Protein AF-A0A7Y2TPC7-F1 (afdb_monomer_lite)

Structure (mmCIF, N/CA/C/O backbone):
data_AF-A0A7Y2TPC7-F1
#
_entry.id   AF-A0A7Y2TPC7-F1
#
loop_
_atom_site.group_PDB
_atom_site.id
_atom_site.type_symbol
_atom_site.label_atom_id
_atom_site.label_alt_id
_atom_site.label_comp_id
_atom_site.label_asym_id
_atom_site.label_entity_id
_atom_site.label_seq_id
_atom_site.pdbx_PDB_ins_code
_atom_site.Cartn_x
_atom_site.Cartn_y
_atom_site.Cartn_z
_atom_site.occupancy
_atom_site.B_iso_or_equiv
_atom_site.auth_seq_id
_atom_site.auth_comp_id
_atom_site.auth_asym_id
_atom_site.auth_atom_id
_atom_site.pdbx_PDB_model_num
ATOM 1 N N . MET A 1 1 ? 12.671 8.203 2.989 1.00 44.88 1 MET A N 1
ATOM 2 C CA . MET A 1 1 ? 13.157 7.756 1.668 1.00 44.88 1 MET A CA 1
ATOM 3 C C . MET A 1 1 ? 14.088 6.585 1.917 1.00 44.88 1 MET A C 1
ATOM 5 O O . MET A 1 1 ? 15.014 6.750 2.702 1.00 44.88 1 MET A O 1
ATOM 9 N N . ALA A 1 2 ? 13.796 5.412 1.365 1.00 60.25 2 ALA A N 1
ATOM 10 C CA . ALA A 1 2 ? 14.616 4.221 1.554 1.00 60.25 2 ALA A CA 1
ATOM 11 C C . ALA A 1 2 ? 15.066 3.724 0.177 1.00 60.25 2 ALA A C 1
ATOM 13 O O . ALA A 1 2 ? 14.240 3.596 -0.723 1.00 60.25 2 ALA A O 1
ATOM 14 N N . LEU A 1 3 ? 16.370 3.518 0.005 1.00 67.69 3 LEU A N 1
ATOM 15 C CA . LEU A 1 3 ? 16.976 2.976 -1.206 1.00 67.69 3 LEU A CA 1
ATOM 16 C C . LEU A 1 3 ? 17.644 1.663 -0.811 1.00 67.69 3 LEU A C 1
ATOM 18 O O . LEU A 1 3 ? 18.480 1.652 0.092 1.00 67.69 3 LEU A O 1
ATOM 22 N N . PHE A 1 4 ? 17.252 0.577 -1.464 1.00 70.06 4 PHE A N 1
ATOM 23 C CA . PHE A 1 4 ? 17.781 -0.755 -1.201 1.00 70.06 4 PHE A CA 1
ATOM 24 C C . PHE A 1 4 ? 18.364 -1.319 -2.485 1.00 70.06 4 PHE A C 1
ATOM 26 O O . PHE A 1 4 ? 17.723 -1.249 -3.533 1.00 70.06 4 PHE A O 1
ATOM 33 N N . ASP A 1 5 ? 19.564 -1.878 -2.383 1.00 72.62 5 ASP A N 1
ATOM 34 C CA . ASP A 1 5 ? 20.204 -2.560 -3.499 1.00 72.62 5 ASP A CA 1
ATOM 35 C C . ASP A 1 5 ? 19.610 -3.966 -3.666 1.00 72.62 5 ASP A C 1
ATOM 37 O O . ASP A 1 5 ? 19.410 -4.687 -2.682 1.00 72.62 5 ASP A O 1
ATOM 41 N N . ARG A 1 6 ? 19.271 -4.335 -4.903 1.00 71.56 6 ARG A N 1
ATOM 42 C CA . ARG A 1 6 ? 18.687 -5.633 -5.266 1.00 71.56 6 ARG A CA 1
ATOM 43 C C . ARG A 1 6 ? 19.131 -6.002 -6.678 1.00 71.56 6 ARG A C 1
ATOM 45 O O . ARG A 1 6 ? 18.825 -5.269 -7.614 1.00 71.56 6 ARG A O 1
ATOM 52 N N . GLU A 1 7 ? 19.757 -7.171 -6.831 1.00 69.69 7 GLU A N 1
ATOM 53 C CA . GLU A 1 7 ? 20.207 -7.685 -8.139 1.00 69.69 7 GLU A CA 1
ATOM 54 C C . GLU A 1 7 ? 19.048 -7.837 -9.145 1.00 69.69 7 GLU A C 1
ATOM 56 O O . GLU A 1 7 ? 19.215 -7.518 -10.317 1.00 69.69 7 GLU A O 1
ATOM 61 N N . ASP A 1 8 ? 17.853 -8.213 -8.668 1.00 68.25 8 ASP A N 1
ATOM 62 C CA . ASP A 1 8 ? 16.623 -8.362 -9.466 1.00 68.25 8 ASP A CA 1
ATOM 63 C C . ASP A 1 8 ? 15.578 -7.270 -9.161 1.00 68.25 8 ASP A C 1
ATOM 65 O O . ASP A 1 8 ? 14.379 -7.540 -9.019 1.00 68.25 8 ASP A O 1
ATOM 69 N N . ALA A 1 9 ? 16.003 -6.018 -8.974 1.00 63.59 9 ALA A N 1
ATOM 70 C CA . ALA A 1 9 ? 15.044 -4.921 -8.861 1.00 63.59 9 ALA A CA 1
ATOM 71 C C . ALA A 1 9 ? 14.207 -4.809 -10.158 1.00 63.59 9 ALA A C 1
ATOM 73 O O . ALA A 1 9 ? 14.780 -4.820 -11.254 1.00 63.59 9 ALA A O 1
ATOM 74 N N . PRO A 1 10 ? 12.867 -4.662 -10.077 1.00 61.88 10 PRO A N 1
ATOM 75 C CA . PRO A 1 10 ? 12.064 -4.292 -11.238 1.00 61.88 10 PRO A CA 1
ATOM 76 C C . PRO A 1 10 ? 12.651 -3.041 -11.898 1.00 61.88 10 PRO A C 1
ATOM 78 O O . PRO A 1 10 ? 13.158 -2.154 -11.209 1.00 61.88 10 PRO A O 1
ATOM 81 N N . LYS A 1 11 ? 12.591 -2.947 -13.231 1.00 63.56 11 LYS A N 1
ATOM 82 C CA . LYS A 1 11 ? 13.070 -1.756 -13.945 1.00 63.56 11 LYS A CA 1
ATOM 83 C C . LYS A 1 11 ? 12.195 -0.548 -13.581 1.00 63.56 11 LYS A C 1
ATOM 85 O O . LYS A 1 11 ? 11.164 -0.339 -14.204 1.00 63.56 11 LYS A O 1
ATOM 90 N N . GLY A 1 12 ? 12.615 0.238 -12.590 1.00 66.06 12 GLY A N 1
ATOM 91 C CA . GLY A 1 12 ? 11.950 1.476 -12.174 1.00 66.06 12 GLY A CA 1
ATOM 92 C C . GLY A 1 12 ? 12.011 1.715 -10.664 1.00 66.06 12 GLY A C 1
ATOM 93 O O . GLY A 1 12 ? 12.193 0.791 -9.877 1.00 66.06 12 GLY A O 1
ATOM 94 N N . SER A 1 13 ? 11.863 2.973 -10.250 1.00 74.19 13 SER A N 1
ATOM 95 C CA . SER A 1 13 ? 11.638 3.334 -8.847 1.00 74.19 13 SER A CA 1
ATOM 96 C C . SER A 1 13 ? 10.148 3.241 -8.522 1.00 74.19 13 SER A C 1
ATOM 98 O O . SER A 1 13 ? 9.342 3.802 -9.261 1.00 74.19 13 SER A O 1
ATOM 100 N N . SER A 1 14 ? 9.785 2.602 -7.411 1.00 79.44 14 SER A N 1
ATOM 101 C CA . SER A 1 14 ? 8.419 2.658 -6.882 1.00 79.44 14 SER A CA 1
ATOM 102 C C . SER A 1 14 ? 8.184 3.963 -6.128 1.00 79.44 14 SER A C 1
ATOM 104 O O . SER A 1 14 ? 9.010 4.343 -5.291 1.00 79.44 14 SER A O 1
ATOM 106 N N . LEU A 1 15 ? 7.047 4.618 -6.364 1.00 89.81 15 LEU A N 1
ATOM 107 C CA . LEU A 1 15 ? 6.590 5.721 -5.521 1.00 89.81 15 LEU A CA 1
ATOM 108 C C . LEU A 1 15 ? 5.601 5.193 -4.479 1.00 89.81 15 LEU A C 1
ATOM 110 O O . LEU A 1 15 ? 4.613 4.554 -4.832 1.00 89.81 15 LEU A O 1
ATOM 114 N N . ALA A 1 16 ? 5.878 5.468 -3.203 1.00 94.06 16 ALA A N 1
ATOM 115 C CA . ALA A 1 16 ? 5.029 5.060 -2.091 1.00 94.06 16 ALA A CA 1
ATOM 116 C C . ALA A 1 16 ? 4.327 6.265 -1.455 1.00 94.06 16 ALA A C 1
ATOM 118 O O . ALA A 1 16 ? 4.977 7.257 -1.108 1.00 94.06 16 ALA A O 1
ATOM 119 N N . PHE A 1 17 ? 3.017 6.150 -1.254 1.00 96.00 17 PHE A N 1
ATOM 120 C CA . PHE A 1 17 ? 2.179 7.135 -0.580 1.00 96.00 17 PHE A CA 1
ATOM 121 C C . PHE A 1 17 ? 1.758 6.608 0.791 1.00 96.00 17 PHE A C 1
ATOM 123 O O . PHE A 1 17 ? 1.182 5.527 0.904 1.00 96.00 17 PHE A O 1
ATOM 130 N N . GLY A 1 18 ? 2.055 7.378 1.837 1.00 97.12 18 GLY A N 1
ATOM 131 C CA . GLY A 1 18 ? 1.636 7.069 3.202 1.00 97.12 18 GLY A CA 1
ATOM 132 C C . GLY A 1 18 ? 0.199 7.515 3.465 1.00 97.12 18 GLY A C 1
ATOM 133 O O . GLY A 1 18 ? -0.190 8.608 3.056 1.00 97.12 18 GLY A O 1
ATOM 134 N N . THR A 1 19 ? -0.567 6.697 4.180 1.00 98.00 19 THR A N 1
ATOM 135 C CA . THR A 1 19 ? -1.941 7.010 4.595 1.00 98.00 19 THR A CA 1
ATOM 136 C C . THR A 1 19 ? -2.260 6.411 5.972 1.00 98.00 19 THR A C 1
ATOM 138 O O . THR A 1 19 ? -1.478 5.622 6.510 1.00 98.00 19 THR A O 1
ATOM 141 N N . ASP A 1 20 ? -3.378 6.815 6.568 1.00 98.19 20 ASP A N 1
ATOM 142 C CA . ASP A 1 20 ? -3.947 6.188 7.764 1.00 98.19 20 ASP A CA 1
ATOM 143 C C . ASP A 1 20 ? -4.803 4.961 7.387 1.00 98.19 20 ASP A C 1
ATOM 145 O O . ASP A 1 20 ? -4.887 4.577 6.219 1.00 98.19 20 ASP A O 1
ATOM 149 N N . ALA A 1 21 ? -5.407 4.296 8.376 1.00 97.50 21 ALA A N 1
ATOM 150 C CA . ALA A 1 21 ? -6.186 3.083 8.130 1.00 97.50 21 ALA A CA 1
ATOM 151 C C . ALA A 1 21 ? -7.431 3.326 7.261 1.00 97.50 21 ALA A C 1
ATOM 153 O O . ALA A 1 21 ? -7.764 2.492 6.419 1.00 97.50 21 ALA A O 1
ATOM 154 N N . GLU A 1 22 ? -8.126 4.451 7.452 1.00 97.81 22 GLU A N 1
ATOM 155 C CA . GLU A 1 22 ? -9.326 4.782 6.676 1.00 97.81 22 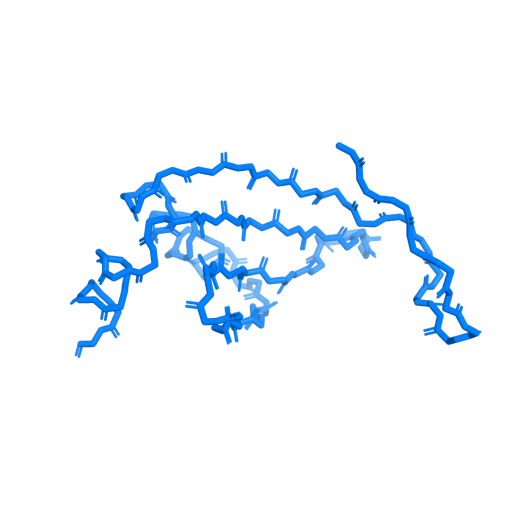GLU A CA 1
ATOM 156 C C . GLU A 1 22 ? -8.977 5.085 5.223 1.00 97.81 22 GLU A C 1
ATOM 158 O O . GLU A 1 22 ? -9.587 4.523 4.311 1.00 97.81 22 GLU A O 1
ATOM 163 N N . GLY A 1 23 ? -7.955 5.912 5.002 1.00 98.00 23 GLY A N 1
ATOM 164 C CA . GLY A 1 23 ? -7.465 6.218 3.670 1.00 98.00 23 GLY A CA 1
ATOM 165 C C . GLY A 1 23 ? -6.931 4.980 2.954 1.00 98.00 23 GLY A C 1
ATOM 166 O O . GLY A 1 23 ? -7.163 4.834 1.758 1.00 98.00 23 GLY A O 1
ATOM 167 N N . PHE A 1 24 ? -6.293 4.045 3.665 1.00 98.19 24 PHE A N 1
ATOM 168 C CA . PHE A 1 24 ? -5.822 2.790 3.073 1.00 98.19 24 PHE A CA 1
ATOM 169 C C . PHE A 1 24 ? -6.964 1.956 2.484 1.00 98.19 24 PHE A C 1
ATOM 171 O O . PHE A 1 24 ? -6.880 1.515 1.337 1.00 98.19 24 PHE A O 1
ATOM 178 N N . VAL A 1 25 ? -8.043 1.765 3.250 1.00 97.81 25 VAL A N 1
ATOM 179 C CA . VAL A 1 25 ? -9.221 1.011 2.793 1.00 97.81 25 VAL A CA 1
ATOM 180 C C . VAL A 1 25 ? -9.938 1.760 1.670 1.00 97.81 25 VAL A C 1
ATOM 182 O O . VAL A 1 25 ? -10.248 1.160 0.646 1.00 97.81 25 VAL A O 1
ATOM 185 N N . ALA A 1 26 ? -10.105 3.080 1.796 1.00 98.25 26 ALA A N 1
ATOM 186 C CA . ALA A 1 26 ? -10.723 3.895 0.752 1.00 98.25 26 ALA A CA 1
ATOM 187 C C . ALA A 1 26 ? -9.953 3.828 -0.579 1.00 98.25 26 ALA A C 1
ATOM 189 O O . ALA A 1 26 ? -10.561 3.725 -1.644 1.00 98.25 26 ALA A O 1
ATOM 190 N N . TRP A 1 27 ? -8.616 3.844 -0.534 1.00 98.19 27 TRP A N 1
ATOM 191 C CA . TRP A 1 27 ? -7.787 3.663 -1.724 1.00 98.19 27 TRP A CA 1
ATOM 192 C C . TRP A 1 27 ? -7.897 2.258 -2.299 1.00 98.19 27 TRP A C 1
ATOM 194 O O . TRP A 1 27 ? -7.969 2.130 -3.518 1.00 98.19 27 TRP A O 1
ATOM 204 N N . LYS A 1 28 ? -7.935 1.217 -1.458 1.00 97.75 28 LYS A N 1
ATOM 205 C CA . LYS A 1 28 ? -8.154 -0.156 -1.926 1.00 97.75 28 LYS A CA 1
ATOM 206 C C . LYS A 1 28 ? -9.437 -0.246 -2.752 1.00 97.75 28 LYS A C 1
ATOM 208 O O . LYS A 1 28 ? -9.382 -0.655 -3.908 1.00 97.75 28 LYS A O 1
ATOM 213 N N . ASP A 1 29 ? -10.551 0.198 -2.177 1.00 97.69 29 ASP A N 1
ATOM 214 C CA . ASP A 1 29 ? -11.867 0.118 -2.811 1.00 97.69 29 ASP A CA 1
ATOM 215 C C . ASP A 1 29 ? -11.923 0.952 -4.095 1.00 97.69 29 ASP A C 1
ATOM 217 O O . ASP A 1 29 ? -12.430 0.498 -5.122 1.00 97.69 29 ASP A O 1
ATOM 221 N N . HIS A 1 30 ? -11.360 2.164 -4.066 1.00 97.94 30 HIS A N 1
ATOM 222 C CA . HIS A 1 30 ? -11.306 3.024 -5.241 1.00 97.94 30 HIS A CA 1
ATOM 223 C C . HIS A 1 30 ? -10.497 2.383 -6.377 1.00 97.94 30 HIS A C 1
ATOM 225 O O . HIS A 1 30 ? -10.997 2.285 -7.495 1.00 97.94 30 HIS A O 1
ATOM 231 N N . LEU A 1 31 ? -9.280 1.907 -6.108 1.00 97.25 31 LEU A N 1
ATOM 232 C CA . LEU A 1 31 ? -8.415 1.335 -7.143 1.00 97.25 31 LEU A CA 1
ATOM 233 C C . LEU A 1 31 ? -8.992 0.028 -7.715 1.00 97.25 31 LEU A C 1
ATOM 235 O O . LEU A 1 31 ? -8.909 -0.195 -8.922 1.00 97.25 31 LEU A O 1
ATOM 239 N N . GLU A 1 32 ? -9.630 -0.803 -6.884 1.00 96.50 32 GLU A N 1
ATOM 240 C CA . GLU A 1 32 ? -10.376 -1.979 -7.356 1.00 96.50 32 GLU A CA 1
ATOM 241 C C . GLU A 1 32 ? -11.571 -1.574 -8.231 1.00 96.50 32 GLU A C 1
ATOM 243 O O . GLU A 1 32 ? -11.813 -2.202 -9.263 1.00 96.50 32 GLU A O 1
ATOM 248 N N . SER A 1 33 ? -12.291 -0.501 -7.878 1.00 97.56 33 SER A N 1
ATOM 249 C CA . SER A 1 33 ? -13.405 0.009 -8.692 1.00 97.56 33 SER A CA 1
ATOM 250 C C . SER A 1 33 ? -12.963 0.547 -10.059 1.00 97.56 33 SER A C 1
ATOM 252 O O . SER A 1 33 ? -13.709 0.433 -11.030 1.00 97.56 33 SER A O 1
ATOM 254 N N . GLU A 1 34 ? -11.730 1.054 -10.158 1.00 97.00 34 GLU A N 1
ATOM 255 C CA . GLU A 1 34 ? -11.097 1.473 -11.416 1.00 97.00 34 GLU A CA 1
ATOM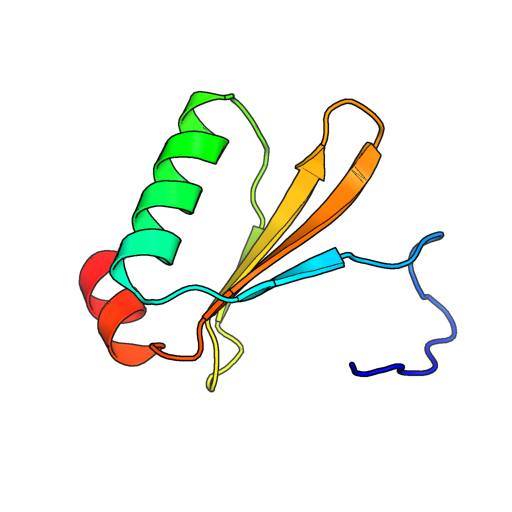 256 C C . GLU A 1 34 ? -10.545 0.279 -12.227 1.00 97.00 34 GLU A C 1
ATOM 258 O O . GLU A 1 34 ? -10.025 0.452 -13.330 1.00 97.00 34 GLU A O 1
ATOM 263 N N . GLY A 1 35 ? -10.668 -0.949 -11.709 1.00 96.19 35 GLY A N 1
ATOM 264 C CA . GLY A 1 35 ? -10.263 -2.180 -12.388 1.00 96.19 35 GLY A CA 1
ATOM 265 C C . GLY A 1 35 ? -8.762 -2.463 -12.340 1.00 96.19 35 GLY A C 1
ATOM 266 O O . GLY A 1 35 ? -8.258 -3.212 -13.180 1.00 96.19 35 GLY A O 1
ATOM 267 N N . LEU A 1 36 ? -8.038 -1.869 -11.388 1.00 96.25 36 LEU A N 1
ATOM 268 C CA . LEU A 1 36 ? -6.613 -2.127 -11.197 1.00 96.25 36 LEU A CA 1
ATOM 269 C C . LEU A 1 36 ? -6.388 -3.441 -10.443 1.00 96.25 36 LEU A C 1
ATOM 271 O O . LEU A 1 36 ? -7.075 -3.746 -9.470 1.00 96.25 36 LEU A O 1
ATOM 275 N N . ASP A 1 37 ? -5.382 -4.201 -10.877 1.00 95.50 37 ASP A N 1
ATOM 276 C CA . ASP A 1 37 ? -4.925 -5.396 -10.167 1.00 95.50 37 ASP A CA 1
ATOM 277 C C . ASP A 1 37 ? -4.024 -4.989 -8.995 1.00 95.50 37 ASP A C 1
ATOM 279 O O . ASP A 1 37 ? -2.960 -4.386 -9.186 1.00 95.50 37 ASP A O 1
ATOM 283 N N . LEU A 1 38 ? -4.475 -5.293 -7.777 1.00 96.62 38 LEU A N 1
ATOM 284 C CA . LEU A 1 38 ? -3.803 -4.913 -6.541 1.00 96.62 38 LEU A CA 1
ATOM 285 C C . LEU A 1 38 ? -3.168 -6.127 -5.872 1.00 96.62 38 LEU A C 1
ATOM 287 O O . LEU A 1 38 ? -3.828 -7.117 -5.560 1.00 96.62 38 LEU A O 1
ATOM 291 N N . ARG A 1 39 ? -1.892 -5.998 -5.507 1.00 96.56 39 ARG A N 1
ATOM 292 C CA . ARG A 1 39 ? -1.233 -6.927 -4.588 1.00 96.56 39 ARG A CA 1
ATOM 293 C C . ARG A 1 39 ? -1.242 -6.354 -3.176 1.00 96.56 39 ARG A C 1
ATOM 295 O O . ARG A 1 39 ? -0.402 -5.517 -2.842 1.00 96.56 39 ARG A O 1
ATOM 302 N N . LEU A 1 40 ? -2.149 -6.852 -2.341 1.00 96.81 40 LEU A N 1
ATOM 303 C CA . LEU A 1 40 ? -2.153 -6.592 -0.901 1.00 96.81 40 LEU A CA 1
ATOM 304 C C . LEU A 1 40 ? -1.035 -7.391 -0.209 1.00 96.81 40 LEU A C 1
ATOM 306 O O . LEU A 1 40 ? -0.901 -8.598 -0.418 1.00 96.81 40 LEU A O 1
ATOM 310 N N . ALA A 1 41 ? -0.240 -6.729 0.629 1.00 95.94 41 ALA A N 1
ATOM 311 C CA . ALA A 1 41 ? 0.813 -7.351 1.425 1.00 95.94 41 ALA A CA 1
ATOM 312 C C . ALA A 1 41 ? 0.742 -6.907 2.894 1.00 95.94 41 ALA A C 1
ATOM 314 O O . ALA A 1 41 ? 0.725 -5.710 3.176 1.00 95.94 41 ALA A O 1
ATOM 315 N N . ASP A 1 42 ? 0.759 -7.877 3.812 1.00 95.56 42 ASP A N 1
ATOM 316 C CA . ASP A 1 42 ? 0.981 -7.661 5.248 1.00 95.56 42 ASP A CA 1
ATOM 317 C C . ASP A 1 42 ? 2.471 -7.872 5.558 1.00 95.56 42 ASP A C 1
ATOM 319 O O . ASP A 1 42 ? 2.975 -9.000 5.556 1.00 95.56 42 ASP A O 1
ATOM 323 N N . HIS A 1 43 ? 3.192 -6.783 5.826 1.00 92.31 43 HIS A N 1
ATOM 324 C CA . HIS A 1 43 ? 4.609 -6.803 6.207 1.00 92.31 43 HIS A CA 1
ATOM 325 C C . HIS A 1 43 ? 4.814 -6.909 7.724 1.00 92.31 43 HIS A C 1
ATOM 327 O O . HIS A 1 43 ? 5.904 -6.623 8.222 1.00 92.31 43 HIS A O 1
ATOM 333 N N . ARG A 1 44 ? 3.783 -7.309 8.483 1.00 88.44 44 ARG A N 1
ATOM 334 C CA . ARG A 1 44 ? 3.724 -7.424 9.955 1.00 88.44 44 ARG A CA 1
ATOM 335 C C . ARG A 1 44 ? 3.779 -6.100 10.715 1.00 88.44 44 ARG A C 1
ATOM 337 O O . ARG A 1 44 ? 3.191 -6.008 11.783 1.00 88.44 44 ARG A O 1
ATOM 344 N N . LEU A 1 45 ? 4.481 -5.098 10.190 1.00 91.94 45 LEU A N 1
ATOM 345 C CA . LEU A 1 45 ? 4.528 -3.736 10.737 1.00 91.94 45 LEU A CA 1
ATOM 346 C C . LEU A 1 45 ? 3.682 -2.747 9.920 1.00 91.94 45 LEU A C 1
ATOM 348 O O . LEU A 1 45 ? 3.305 -1.694 10.420 1.00 91.94 45 LEU A O 1
ATOM 352 N N . ALA A 1 46 ? 3.410 -3.077 8.661 1.00 95.31 46 ALA A N 1
ATOM 353 C CA . ALA A 1 46 ? 2.704 -2.219 7.726 1.00 95.31 46 ALA A CA 1
ATOM 354 C C . ALA A 1 46 ? 1.844 -3.058 6.784 1.00 95.31 46 ALA A C 1
ATOM 356 O O . ALA A 1 46 ? 2.177 -4.211 6.496 1.00 95.31 46 ALA A O 1
ATOM 357 N N . TYR A 1 47 ? 0.783 -2.443 6.275 1.00 97.00 47 TYR A N 1
ATOM 358 C CA . TYR A 1 47 ? 0.061 -2.932 5.109 1.00 97.00 47 TYR A CA 1
ATOM 359 C C . TYR A 1 47 ? 0.438 -2.115 3.884 1.00 97.00 47 TYR A C 1
ATOM 361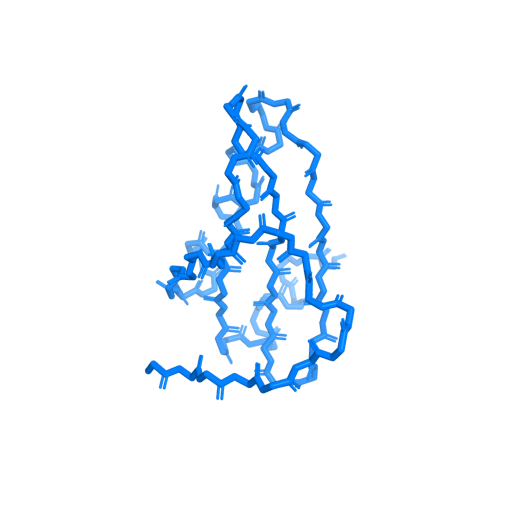 O O . TYR A 1 47 ? 0.621 -0.898 3.968 1.00 97.00 47 TYR A O 1
ATOM 369 N N . SER A 1 48 ? 0.511 -2.790 2.740 1.00 97.12 48 SER A N 1
ATOM 370 C CA . SER A 1 48 ? 0.844 -2.160 1.467 1.00 97.12 48 SER A CA 1
ATOM 371 C C . SER A 1 48 ? -0.026 -2.696 0.333 1.00 97.12 48 SER A C 1
ATOM 373 O O . SER A 1 48 ? -0.241 -3.905 0.233 1.00 97.12 48 SER A O 1
ATOM 375 N N . LEU A 1 49 ? -0.499 -1.801 -0.533 1.00 97.25 49 LEU A N 1
ATOM 376 C CA . LEU A 1 49 ? -1.115 -2.115 -1.822 1.00 97.25 49 LEU A CA 1
ATOM 377 C C . LEU A 1 49 ? -0.117 -1.776 -2.914 1.00 97.25 49 LEU A C 1
ATOM 379 O O . LEU A 1 49 ? 0.250 -0.613 -3.063 1.00 97.25 49 LEU A O 1
ATOM 383 N N . TYR A 1 50 ? 0.291 -2.773 -3.687 1.00 96.06 50 TYR A N 1
ATOM 384 C CA . TYR A 1 50 ? 1.143 -2.570 -4.851 1.00 96.06 50 TYR A CA 1
ATOM 385 C C . TYR A 1 50 ? 0.335 -2.711 -6.131 1.00 96.06 50 TYR A C 1
ATOM 387 O O . TYR A 1 50 ? -0.434 -3.663 -6.260 1.00 96.06 50 TYR A O 1
ATOM 395 N N . PHE A 1 51 ? 0.544 -1.807 -7.083 1.00 95.31 51 PHE A N 1
ATOM 396 C CA . PHE A 1 51 ? -0.170 -1.812 -8.358 1.00 95.31 51 PHE A CA 1
ATOM 397 C C . PHE A 1 51 ? 0.638 -1.120 -9.457 1.00 95.31 51 PHE A C 1
ATOM 399 O O . PHE A 1 51 ? 1.606 -0.407 -9.181 1.00 95.31 51 PHE A O 1
ATOM 406 N N . HIS A 1 52 ? 0.236 -1.345 -10.707 1.00 94.00 52 HIS A N 1
ATOM 407 C CA . HIS A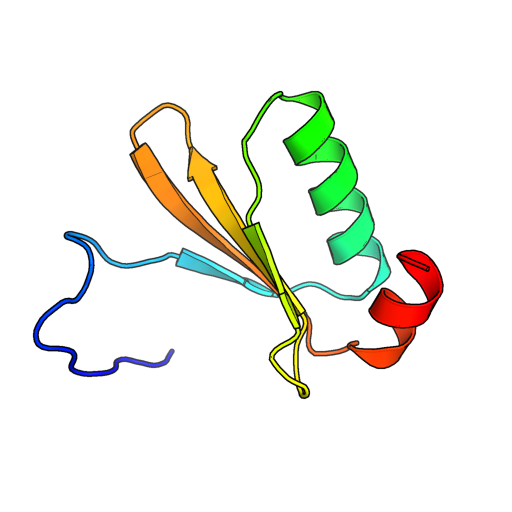 1 52 ? 0.719 -0.567 -11.843 1.00 94.00 52 HIS A CA 1
ATOM 408 C C . HIS A 1 52 ? -0.380 0.382 -12.302 1.00 94.00 52 HIS A C 1
ATOM 410 O O . HIS A 1 52 ? -1.539 -0.018 -12.376 1.00 94.00 52 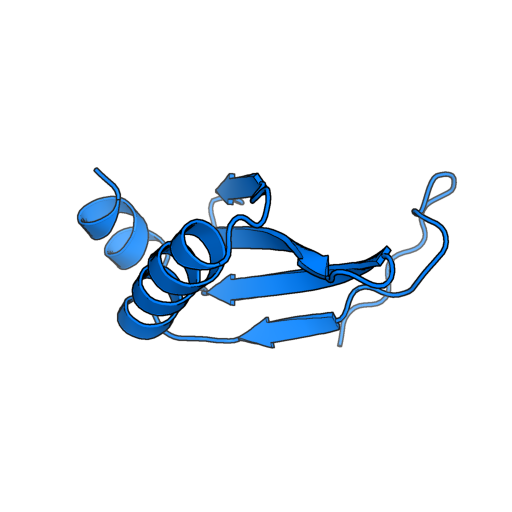HIS A O 1
ATOM 416 N N . ASP A 1 53 ? -0.026 1.620 -12.629 1.00 91.94 53 ASP A N 1
ATOM 417 C CA . ASP A 1 53 ? -0.959 2.502 -13.327 1.00 91.94 53 ASP A CA 1
ATOM 418 C C . ASP A 1 53 ? -1.138 2.070 -14.803 1.00 91.94 53 ASP A C 1
ATOM 420 O O . ASP A 1 53 ? -0.400 1.206 -15.295 1.00 91.94 53 ASP A O 1
ATOM 424 N N . PRO A 1 54 ? -2.088 2.663 -15.552 1.00 92.62 54 PRO A N 1
ATOM 425 C CA . PRO A 1 54 ? -2.323 2.312 -16.956 1.00 92.62 54 PRO A CA 1
ATOM 426 C C . PRO A 1 54 ? -1.123 2.516 -17.896 1.00 92.62 54 PRO A C 1
ATOM 428 O O . PRO A 1 54 ? -1.138 2.018 -19.022 1.00 92.62 54 PRO A O 1
ATOM 431 N N . TRP A 1 55 ? -0.088 3.240 -17.462 1.00 91.94 55 TRP A N 1
ATOM 432 C CA . TRP A 1 55 ? 1.150 3.460 -18.213 1.00 91.94 55 TRP A CA 1
ATOM 433 C C . TRP A 1 55 ? 2.294 2.545 -17.755 1.00 91.94 55 TRP A C 1
ATOM 435 O O . TRP A 1 55 ? 3.403 2.643 -18.281 1.00 91.94 55 TRP A O 1
ATOM 445 N N . GLY A 1 56 ? 2.031 1.632 -16.817 1.00 89.50 56 GLY A N 1
ATOM 446 C CA . GLY A 1 56 ? 2.994 0.657 -16.322 1.00 89.50 56 GLY A CA 1
ATOM 447 C C . GLY A 1 56 ? 3.934 1.193 -15.243 1.00 89.50 56 GLY A C 1
ATOM 448 O O . GLY A 1 56 ? 4.933 0.534 -14.952 1.00 89.50 56 GLY A O 1
ATOM 449 N N . ASN A 1 57 ? 3.657 2.353 -14.636 1.00 89.56 57 ASN A N 1
ATOM 450 C CA . ASN A 1 57 ? 4.452 2.811 -13.493 1.00 89.56 57 ASN A CA 1
ATOM 451 C C . ASN A 1 57 ? 4.037 2.058 -12.229 1.00 89.56 57 ASN A C 1
ATOM 453 O O . ASN A 1 57 ? 2.848 1.869 -11.981 1.00 89.56 57 ASN A O 1
ATOM 457 N N . TYR A 1 58 ? 5.019 1.658 -11.421 1.00 91.56 58 TYR A N 1
ATOM 458 C CA . TYR A 1 58 ? 4.797 0.876 -10.208 1.00 91.56 58 TYR A CA 1
ATOM 459 C C . TYR A 1 58 ? 4.626 1.782 -8.981 1.00 91.56 58 TYR A C 1
ATOM 461 O O . TYR A 1 58 ? 5.511 2.580 -8.658 1.00 91.56 58 TYR A O 1
ATOM 469 N N . HIS A 1 59 ? 3.501 1.629 -8.284 1.00 94.50 59 HIS A N 1
ATOM 470 C CA . HIS A 1 59 ? 3.108 2.459 -7.145 1.00 94.50 59 HIS A CA 1
ATOM 471 C C . HIS A 1 59 ? 2.787 1.617 -5.912 1.00 94.50 59 HIS A C 1
ATOM 473 O O . HIS A 1 59 ? 2.463 0.429 -6.001 1.00 94.50 59 HIS A O 1
ATOM 479 N N . GLU A 1 60 ? 2.867 2.261 -4.750 1.00 96.56 60 GLU A N 1
ATOM 480 C CA . GLU A 1 60 ? 2.521 1.686 -3.456 1.00 96.56 60 GLU A CA 1
ATOM 481 C C . GLU A 1 60 ? 1.639 2.652 -2.649 1.00 96.56 60 GLU A C 1
ATOM 483 O O . GLU A 1 60 ? 1.989 3.818 -2.471 1.00 96.56 60 GLU A O 1
ATOM 488 N N . ILE A 1 61 ? 0.524 2.163 -2.101 1.00 97.62 61 ILE A N 1
ATOM 489 C CA . ILE A 1 61 ? -0.154 2.801 -0.960 1.00 97.62 61 ILE A CA 1
ATOM 490 C C . ILE A 1 61 ? 0.265 2.037 0.290 1.00 97.62 61 ILE A C 1
ATOM 492 O O . ILE A 1 61 ? 0.180 0.812 0.302 1.00 97.62 61 ILE A O 1
ATOM 496 N N . THR A 1 62 ? 0.728 2.724 1.332 1.00 97.69 62 THR A N 1
ATOM 497 C CA . THR A 1 62 ? 1.265 2.075 2.535 1.00 97.69 62 THR A CA 1
ATOM 498 C C . THR A 1 62 ? 0.757 2.732 3.813 1.00 97.69 62 THR A C 1
ATOM 500 O O . THR A 1 62 ? 0.566 3.948 3.874 1.00 97.69 62 THR A O 1
ATOM 503 N N . THR A 1 63 ? 0.541 1.931 4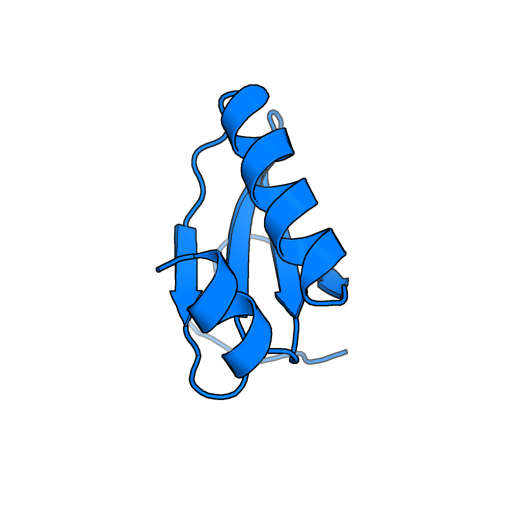.854 1.00 97.94 63 THR A N 1
ATOM 504 C CA . THR A 1 63 ? 0.159 2.419 6.183 1.00 97.94 63 THR A CA 1
ATOM 505 C C . THR A 1 63 ? 0.798 1.597 7.293 1.00 97.94 63 THR A C 1
ATOM 507 O O . THR A 1 63 ? 0.961 0.382 7.176 1.00 97.94 63 THR A O 1
ATOM 510 N N . TYR A 1 64 ? 1.133 2.271 8.394 1.00 96.88 64 TYR A N 1
ATOM 511 C CA . TYR A 1 64 ? 1.617 1.648 9.627 1.00 96.88 64 TYR A CA 1
ATOM 512 C C . TYR A 1 64 ? 0.489 1.358 10.630 1.00 96.88 64 TYR A C 1
ATOM 514 O O . TYR A 1 64 ? 0.740 0.723 11.652 1.00 96.88 64 TYR A O 1
ATOM 522 N N . SER A 1 65 ? -0.755 1.766 10.345 1.00 96.12 65 SER A N 1
ATOM 523 C CA . SER A 1 65 ? -1.945 1.437 11.150 1.00 96.12 65 SER A CA 1
ATOM 524 C C . SER A 1 65 ? -2.411 -0.001 10.882 1.00 96.12 65 SER A C 1
ATOM 526 O O . SER A 1 65 ? -3.541 -0.254 10.469 1.00 96.12 65 SER A O 1
ATOM 528 N N . ARG A 1 66 ? -1.495 -0.961 11.054 1.00 93.12 66 ARG A N 1
ATOM 529 C CA . ARG A 1 66 ? -1.644 -2.339 10.574 1.00 93.12 66 ARG A CA 1
ATOM 530 C C . ARG A 1 66 ? -2.808 -3.080 11.230 1.00 93.12 66 ARG A C 1
ATOM 532 O O . ARG A 1 66 ? -3.556 -3.758 10.533 1.00 93.12 66 ARG A O 1
ATOM 539 N N . ASP A 1 67 ? -2.971 -2.938 12.540 1.00 94.06 67 ASP A N 1
ATOM 540 C CA . ASP A 1 67 ? -4.028 -3.637 13.278 1.00 94.06 67 ASP A CA 1
ATOM 541 C C . ASP A 1 67 ? -5.420 -3.101 12.918 1.00 94.06 67 ASP A C 1
ATOM 543 O O . ASP A 1 67 ? -6.318 -3.886 12.632 1.00 94.06 67 ASP A O 1
ATOM 547 N N . GLU A 1 68 ? -5.572 -1.780 12.794 1.00 95.94 68 GLU A N 1
ATOM 548 C CA . GLU A 1 68 ? -6.826 -1.152 12.352 1.00 95.94 68 GLU A CA 1
ATOM 549 C C . GLU A 1 68 ? -7.215 -1.569 10.926 1.00 95.94 68 GLU A C 1
ATOM 551 O O . GLU A 1 68 ? -8.388 -1.800 10.634 1.00 95.94 68 GLU A O 1
ATOM 556 N N . VAL A 1 69 ? -6.238 -1.686 10.020 1.00 95.56 69 VAL A N 1
ATOM 557 C CA . VAL A 1 69 ? -6.489 -2.192 8.663 1.00 95.56 69 VAL A CA 1
ATOM 558 C C . VAL A 1 69 ? -6.856 -3.673 8.684 1.00 95.56 69 VAL A C 1
ATOM 560 O O . VAL A 1 69 ? -7.779 -4.067 7.978 1.00 95.56 69 VAL A O 1
ATOM 563 N N . ALA A 1 70 ? -6.185 -4.495 9.498 1.00 93.44 70 ALA A N 1
ATOM 564 C CA . ALA A 1 70 ? -6.521 -5.912 9.622 1.00 93.44 70 ALA A CA 1
ATOM 565 C C . ALA A 1 70 ? -7.972 -6.117 10.088 1.00 93.44 70 ALA A C 1
ATOM 567 O O . ALA A 1 70 ? -8.655 -6.987 9.558 1.00 93.44 70 ALA A O 1
ATOM 568 N N . GLU A 1 71 ? -8.451 -5.299 11.029 1.00 94.69 71 GLU A N 1
ATOM 569 C CA . GLU A 1 71 ? -9.845 -5.324 11.492 1.00 94.69 71 GLU A CA 1
ATOM 570 C C . GLU A 1 71 ? -10.843 -4.893 10.412 1.00 94.69 71 GLU A C 1
ATOM 572 O O . GLU A 1 71 ? -11.946 -5.425 10.358 1.00 94.69 71 GLU A O 1
ATOM 577 N N . LYS A 1 72 ? -10.477 -3.938 9.550 1.00 93.31 72 LYS A N 1
ATOM 578 C CA . LYS A 1 72 ? -11.351 -3.445 8.472 1.00 93.31 72 LYS A CA 1
ATOM 579 C C . LYS A 1 72 ? -11.384 -4.358 7.240 1.00 93.31 72 LYS A C 1
ATOM 581 O O . LYS A 1 72 ? -12.329 -4.268 6.462 1.00 93.31 72 LYS A O 1
ATOM 586 N N . LEU A 1 73 ? -10.346 -5.171 7.024 1.00 88.31 73 LEU A N 1
ATOM 587 C CA . LEU A 1 73 ? -10.236 -6.088 5.880 1.00 88.31 73 LEU A CA 1
ATOM 588 C C . LEU A 1 73 ? -10.741 -7.513 6.170 1.00 88.31 73 LEU A C 1
ATOM 590 O O . LEU A 1 73 ? -10.901 -8.284 5.222 1.00 88.31 73 LEU A O 1
ATOM 594 N N . GLY A 1 74 ? -10.921 -7.874 7.446 1.00 75.75 74 GLY A N 1
ATOM 595 C CA . GLY A 1 74 ? -11.463 -9.166 7.893 1.00 75.75 74 GLY A CA 1
ATOM 596 C C . GLY A 1 74 ? -12.983 -9.180 7.981 1.00 75.75 74 GLY A C 1
ATOM 597 O O . GLY A 1 74 ? -13.546 -10.281 7.788 1.00 75.75 74 GLY A O 1
#

Foldseek 3Di:
DDDDDDPPDDPDDEEEDEDELVVVVVVVVVCVVVVWDWDWDDPVQKIKTWTADPVGHIYIYMYRNRVSNVVVVD

Secondary structure (DSSP, 8-state):
------TT--SSPPEEEE--HHHHHHHHHHHHHTT---EEEE-SS-EEEEEE-TT--EEEEEES-HHHHHHHH-

Sequence (74 aa):
MALFDREDAPKGSSLAFGTDAEGFVAWKDHLESEGLDLRLADHRLAYSLYFHDPWGNYHEITTYSRDEVAEKLG

pLDDT: mean 89.69, std 12.07, range [44.88, 98.25]

Radius of gyration: 12.74 Å; chains: 1; bounding box: 34×17×32 Å